Protein AF-A0A6G3PSB2-F1 (afdb_monomer_lite)

Structure (mmCIF, N/CA/C/O backbone):
data_AF-A0A6G3PSB2-F1
#
_entry.id   AF-A0A6G3PSB2-F1
#
loop_
_atom_site.group_PDB
_atom_site.id
_atom_site.type_symbol
_atom_site.label_atom_id
_atom_site.label_alt_id
_atom_site.label_comp_id
_atom_site.label_asym_id
_atom_site.label_entity_id
_atom_site.label_seq_id
_atom_site.pdbx_PDB_ins_code
_atom_site.Cartn_x
_atom_site.Cartn_y
_atom_site.Cartn_z
_atom_site.occupancy
_atom_site.B_iso_or_equiv
_atom_site.auth_seq_id
_atom_site.auth_comp_id
_atom_site.auth_asym_id
_atom_site.auth_atom_id
_atom_site.pdbx_PDB_model_num
ATOM 1 N N . MET A 1 1 ? -12.170 4.586 1.383 1.00 69.06 1 MET A N 1
ATOM 2 C CA . MET A 1 1 ? -11.192 3.580 0.951 1.00 69.06 1 MET A CA 1
ATOM 3 C C . MET A 1 1 ? -10.760 2.797 2.171 1.00 69.06 1 MET A C 1
ATOM 5 O O . MET A 1 1 ? -10.389 3.434 3.155 1.00 69.06 1 MET A O 1
ATOM 9 N N . THR A 1 2 ? -10.886 1.477 2.127 1.00 89.19 2 THR A N 1
ATOM 10 C CA . THR A 1 2 ? -10.560 0.575 3.232 1.00 89.19 2 THR A CA 1
ATOM 11 C C . THR A 1 2 ? -9.087 0.184 3.225 1.00 89.19 2 THR A C 1
ATOM 13 O O . THR A 1 2 ? -8.389 0.342 2.217 1.00 89.19 2 THR A O 1
ATOM 16 N N . ALA A 1 3 ? -8.604 -0.373 4.334 1.00 87.06 3 ALA A N 1
ATOM 17 C CA . ALA A 1 3 ? -7.249 -0.916 4.404 1.00 87.06 3 ALA A CA 1
ATOM 18 C C . ALA A 1 3 ? -6.955 -1.951 3.300 1.00 87.06 3 ALA A C 1
ATOM 20 O O . ALA A 1 3 ? -5.843 -1.989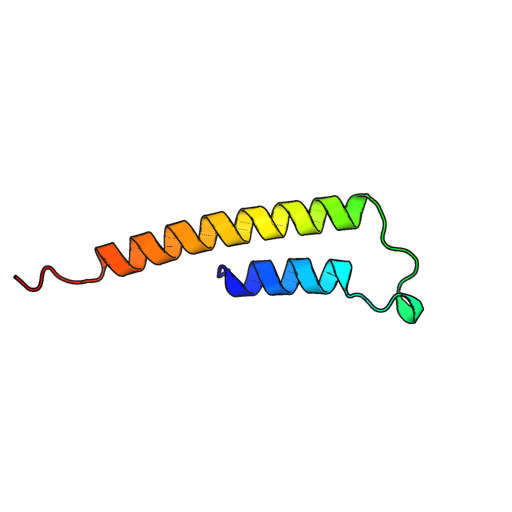 2.778 1.00 87.06 3 ALA A O 1
ATOM 21 N N . ALA A 1 4 ? -7.940 -2.775 2.929 1.00 89.06 4 ALA A N 1
ATOM 22 C CA . ALA A 1 4 ? -7.803 -3.763 1.857 1.00 89.06 4 ALA A CA 1
ATOM 23 C C . ALA A 1 4 ? -7.645 -3.098 0.480 1.00 89.06 4 ALA A C 1
ATOM 25 O O . ALA A 1 4 ? -6.738 -3.445 -0.267 1.00 89.06 4 ALA A O 1
ATOM 26 N N . GLU A 1 5 ? -8.446 -2.072 0.182 1.00 89.75 5 GLU A N 1
ATOM 27 C CA . GLU A 1 5 ? -8.380 -1.363 -1.103 1.00 89.75 5 GLU A CA 1
ATOM 28 C C . GLU A 1 5 ? -7.031 -0.659 -1.319 1.00 89.75 5 GLU A C 1
ATOM 30 O O . GLU A 1 5 ? -6.521 -0.612 -2.441 1.00 89.75 5 GLU A O 1
ATOM 35 N N . TYR A 1 6 ? -6.422 -0.131 -0.252 1.00 86.44 6 TYR A N 1
ATOM 36 C CA . TYR A 1 6 ? -5.081 0.451 -0.323 1.00 86.44 6 TYR A CA 1
ATOM 37 C C . TYR A 1 6 ? -3.984 -0.602 -0.545 1.00 86.44 6 TYR A C 1
ATOM 39 O O . TYR A 1 6 ? -3.052 -0.344 -1.311 1.00 86.44 6 TYR A O 1
ATOM 47 N N . ARG A 1 7 ? -4.097 -1.790 0.071 1.00 84.94 7 ARG A N 1
ATOM 48 C CA . ARG A 1 7 ? -3.159 -2.907 -0.160 1.00 84.94 7 ARG A CA 1
ATOM 49 C C . ARG A 1 7 ? -3.234 -3.402 -1.599 1.00 84.94 7 ARG A C 1
ATOM 51 O O . ARG A 1 7 ? -2.207 -3.425 -2.273 1.00 84.94 7 ARG A O 1
ATOM 58 N N . ASP A 1 8 ? -4.437 -3.667 -2.100 1.00 89.12 8 ASP A N 1
ATOM 59 C CA . ASP A 1 8 ? -4.652 -4.114 -3.480 1.00 89.12 8 ASP A CA 1
ATOM 60 C C . ASP A 1 8 ? -4.091 -3.111 -4.497 1.00 89.12 8 ASP A C 1
ATOM 62 O O . ASP A 1 8 ? -3.518 -3.488 -5.522 1.00 89.12 8 ASP A O 1
ATOM 66 N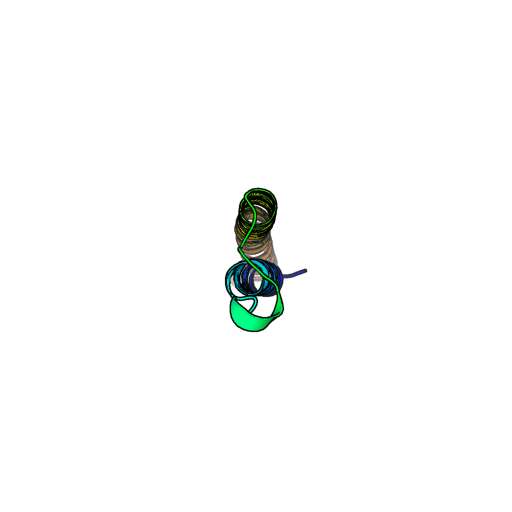 N . ALA A 1 9 ? -4.232 -1.809 -4.228 1.00 85.25 9 ALA A N 1
ATOM 67 C CA . ALA A 1 9 ? -3.670 -0.767 -5.079 1.00 85.25 9 ALA A CA 1
ATOM 68 C C . ALA A 1 9 ? -2.130 -0.768 -5.067 1.00 85.25 9 ALA A C 1
ATOM 70 O O . ALA A 1 9 ? -1.520 -0.634 -6.131 1.00 85.25 9 ALA A O 1
ATO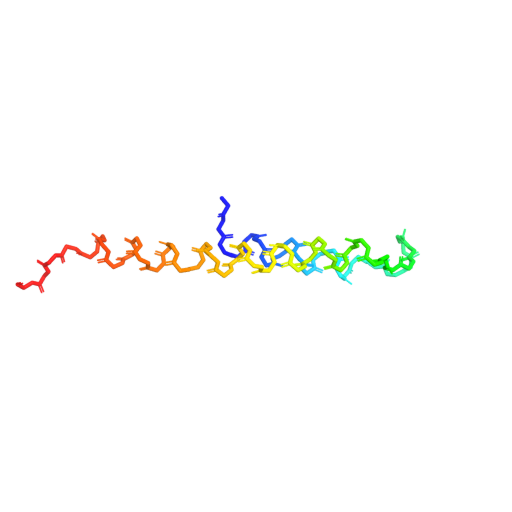M 71 N N . ALA A 1 10 ? -1.503 -0.939 -3.898 1.00 84.50 10 ALA A N 1
ATOM 72 C CA . ALA A 1 10 ? -0.047 -1.029 -3.773 1.00 84.50 10 ALA A CA 1
ATOM 73 C C . ALA A 1 10 ? 0.502 -2.264 -4.504 1.00 84.50 10 ALA A C 1
ATOM 75 O O . ALA A 1 10 ? 1.451 -2.159 -5.284 1.00 84.50 10 ALA A O 1
ATOM 76 N N . GLU A 1 11 ? -0.142 -3.416 -4.316 1.00 86.06 11 GLU A N 1
ATOM 77 C CA . GLU A 1 11 ? 0.229 -4.665 -4.978 1.00 86.06 11 GLU A CA 1
ATOM 78 C C . GLU A 1 11 ? 0.080 -4.549 -6.493 1.00 86.06 11 GLU A C 1
ATOM 80 O O . GLU A 1 11 ? 1.009 -4.881 -7.226 1.00 86.06 11 GLU A O 1
ATOM 85 N N . ARG A 1 12 ? -1.019 -3.982 -7.000 1.00 84.12 12 ARG A N 1
ATOM 86 C CA . ARG A 1 12 ? -1.205 -3.781 -8.448 1.00 84.12 12 ARG A CA 1
ATOM 87 C C . ARG A 1 12 ? -0.108 -2.938 -9.088 1.00 84.12 12 ARG A C 1
ATOM 89 O O . ARG A 1 12 ? 0.248 -3.206 -10.230 1.00 84.12 12 ARG A O 1
ATOM 96 N N . ILE A 1 13 ? 0.432 -1.937 -8.395 1.00 82.56 13 ILE A N 1
ATOM 97 C CA . ILE A 1 13 ? 1.532 -1.116 -8.924 1.00 82.56 13 ILE A CA 1
ATOM 98 C C . ILE A 1 13 ? 2.800 -1.955 -9.106 1.00 82.56 13 ILE A C 1
ATOM 100 O O . ILE A 1 13 ? 3.468 -1.834 -10.130 1.00 82.56 13 ILE A O 1
ATOM 104 N N . LEU A 1 14 ? 3.097 -2.832 -8.148 1.00 77.00 14 LEU A N 1
ATOM 105 C CA . LEU A 1 14 ? 4.289 -3.682 -8.171 1.00 77.00 14 LEU A CA 1
ATOM 106 C C . LEU A 1 14 ? 4.121 -4.933 -9.045 1.00 77.00 14 LEU A C 1
ATOM 108 O O . LEU A 1 14 ? 5.105 -5.471 -9.545 1.00 77.00 14 LEU A O 1
ATOM 112 N N . THR A 1 15 ? 2.880 -5.377 -9.249 1.00 77.00 15 THR A N 1
ATOM 113 C CA . THR A 1 15 ? 2.540 -6.603 -9.991 1.00 77.00 15 THR A CA 1
ATOM 114 C C . THR A 1 15 ? 2.115 -6.320 -11.431 1.00 77.00 15 THR A C 1
ATOM 116 O O . THR A 1 15 ? 1.797 -7.255 -12.163 1.00 77.00 15 THR A O 1
ATOM 119 N N . LYS A 1 16 ? 2.095 -5.048 -11.868 1.00 66.19 16 LYS A N 1
ATOM 120 C CA . LYS A 1 16 ? 1.850 -4.702 -13.274 1.00 66.19 16 LYS A CA 1
ATOM 121 C C . LYS A 1 16 ? 2.837 -5.474 -14.138 1.00 66.19 16 LYS A C 1
ATOM 123 O O . LYS A 1 16 ? 4.043 -5.261 -14.067 1.00 66.19 16 LYS A O 1
ATOM 128 N N . ASP A 1 17 ? 2.276 -6.400 -14.904 1.00 55.00 17 ASP A N 1
ATOM 129 C CA . ASP A 1 17 ? 2.984 -7.386 -15.698 1.00 55.00 17 ASP A CA 1
ATOM 130 C C . ASP A 1 17 ? 4.148 -6.736 -16.462 1.00 55.00 17 ASP A C 1
ATOM 132 O O . ASP A 1 17 ? 3.941 -5.867 -17.321 1.00 55.00 17 ASP A O 1
ATOM 136 N N . ARG A 1 18 ? 5.381 -7.130 -16.100 1.00 54.97 18 ARG A N 1
ATOM 137 C CA . ARG A 1 18 ? 6.644 -6.576 -16.629 1.00 54.97 18 ARG A CA 1
ATOM 138 C C . ARG A 1 18 ? 6.676 -6.583 -18.159 1.00 54.97 18 ARG A C 1
ATOM 140 O O . ARG A 1 18 ? 7.356 -5.750 -18.754 1.00 54.97 18 ARG A O 1
ATOM 147 N N . LEU A 1 19 ? 5.944 -7.510 -18.778 1.00 56.25 19 LEU A N 1
ATOM 148 C CA . LEU A 1 19 ? 5.854 -7.677 -20.227 1.00 56.25 19 LEU A CA 1
ATOM 149 C C . LEU A 1 19 ? 5.000 -6.601 -20.912 1.00 56.25 19 LEU A C 1
ATOM 151 O O . LEU A 1 19 ? 5.276 -6.253 -22.056 1.00 56.25 19 LEU A O 1
ATOM 155 N N . SER A 1 20 ? 4.001 -6.046 -20.222 1.00 61.47 20 SER A N 1
ATOM 156 C CA . SER A 1 20 ? 3.014 -5.137 -20.826 1.00 61.47 20 SER A CA 1
ATOM 157 C C . SER A 1 20 ? 3.255 -3.656 -20.498 1.00 61.47 20 SER A C 1
ATOM 159 O O . SER A 1 20 ? 2.804 -2.789 -21.241 1.00 61.47 20 SER A O 1
ATOM 161 N N . HIS A 1 21 ? 3.930 -3.347 -19.383 1.00 64.06 21 HIS A N 1
ATOM 162 C CA . HIS A 1 21 ? 4.012 -1.975 -18.844 1.00 64.06 21 HIS A CA 1
ATOM 163 C C . HIS A 1 21 ? 5.444 -1.438 -18.658 1.00 64.06 21 HIS A C 1
ATOM 165 O O . HIS A 1 21 ? 5.620 -0.297 -18.228 1.00 64.06 21 HIS A O 1
ATOM 171 N N . GLY A 1 22 ? 6.462 -2.219 -19.034 1.00 64.62 22 GLY A N 1
ATOM 172 C CA . GLY A 1 22 ? 7.867 -1.837 -18.902 1.00 64.62 22 GLY A CA 1
ATOM 173 C C . GLY A 1 22 ? 8.419 -2.000 -17.478 1.00 64.62 22 GLY A C 1
ATOM 174 O O . GLY A 1 22 ? 7.745 -2.531 -16.593 1.00 64.62 22 GLY A O 1
ATOM 175 N N . PRO A 1 23 ? 9.682 -1.602 -17.244 1.00 71.19 23 PRO A N 1
ATOM 176 C CA . PRO A 1 23 ? 10.323 -1.744 -15.941 1.00 71.19 23 PRO A CA 1
ATOM 177 C C . PRO A 1 23 ? 9.667 -0.840 -14.886 1.00 71.19 23 PRO A C 1
ATOM 179 O O . PRO A 1 23 ? 9.384 0.328 -15.150 1.00 71.19 23 PRO A O 1
ATOM 182 N N . ILE A 1 24 ? 9.483 -1.383 -13.677 1.00 73.94 24 ILE A N 1
ATOM 183 C CA . ILE A 1 24 ? 8.988 -0.651 -12.499 1.00 73.94 24 ILE A CA 1
ATOM 184 C C . ILE A 1 24 ? 9.930 0.521 -12.213 1.00 73.94 24 ILE A C 1
ATOM 186 O O . ILE A 1 24 ? 11.144 0.324 -12.075 1.00 73.94 24 ILE A O 1
ATOM 190 N N . ARG A 1 25 ? 9.386 1.736 -12.115 1.00 82.81 25 ARG A N 1
ATOM 191 C CA . ARG A 1 25 ? 10.175 2.946 -11.856 1.00 82.81 25 ARG A CA 1
ATOM 192 C C . ARG A 1 25 ? 10.323 3.192 -10.353 1.00 82.81 25 ARG A C 1
ATOM 194 O O . ARG A 1 25 ? 9.446 2.806 -9.583 1.00 82.81 25 ARG A O 1
ATOM 201 N N . PRO A 1 26 ? 11.363 3.919 -9.907 1.00 84.19 26 PRO A N 1
ATOM 202 C CA . PRO A 1 26 ? 11.471 4.384 -8.517 1.00 84.19 26 PRO A CA 1
ATOM 203 C C . PRO A 1 26 ? 10.212 5.114 -8.010 1.00 84.19 26 PRO A C 1
ATOM 205 O O . PRO A 1 26 ? 9.832 4.987 -6.848 1.00 84.19 26 PRO A O 1
ATOM 208 N N . GLU A 1 27 ? 9.523 5.839 -8.895 1.00 86.81 27 GLU A N 1
ATOM 209 C CA . GLU A 1 27 ? 8.253 6.516 -8.602 1.00 86.81 27 GLU A CA 1
ATOM 210 C C . GLU A 1 27 ? 7.120 5.544 -8.237 1.00 86.81 27 GLU A C 1
ATOM 212 O O . GLU A 1 27 ? 6.276 5.872 -7.402 1.00 86.81 27 GLU A O 1
ATOM 217 N N . ASP A 1 28 ? 7.098 4.355 -8.840 1.00 83.94 28 ASP A N 1
ATOM 218 C CA . ASP A 1 28 ? 6.090 3.326 -8.580 1.00 83.94 28 ASP A CA 1
ATOM 219 C C . ASP A 1 28 ? 6.286 2.713 -7.190 1.00 83.94 28 ASP A C 1
ATOM 221 O O . ASP A 1 28 ? 5.314 2.529 -6.458 1.00 83.94 28 ASP A O 1
ATOM 225 N N . PHE A 1 29 ? 7.540 2.514 -6.769 1.00 84.62 29 PHE A N 1
ATOM 226 C CA . PHE A 1 29 ? 7.856 2.103 -5.398 1.00 84.62 29 PHE A CA 1
ATOM 227 C C . PHE A 1 29 ? 7.387 3.138 -4.376 1.00 84.62 29 PHE A C 1
ATOM 229 O O . PHE A 1 29 ? 6.742 2.775 -3.396 1.00 84.62 29 PHE A O 1
ATOM 236 N N . ARG A 1 30 ? 7.629 4.431 -4.630 1.00 89.50 30 ARG A N 1
ATOM 237 C CA . ARG A 1 30 ? 7.178 5.501 -3.729 1.00 89.50 30 ARG A CA 1
ATOM 238 C C . ARG A 1 30 ? 5.652 5.571 -3.632 1.00 89.50 30 ARG A C 1
ATOM 240 O O . ARG A 1 30 ? 5.114 5.798 -2.553 1.00 89.50 30 ARG A O 1
ATOM 247 N N . LYS A 1 31 ? 4.934 5.353 -4.739 1.00 88.75 31 LYS A N 1
ATOM 248 C CA . LYS A 1 31 ? 3.463 5.272 -4.731 1.00 88.75 31 LYS A CA 1
ATOM 249 C C . LYS A 1 31 ? 2.965 4.051 -3.958 1.00 88.75 31 LYS A C 1
ATOM 251 O O . LYS A 1 31 ? 2.041 4.191 -3.161 1.00 88.75 31 LYS A O 1
ATOM 256 N N . ALA A 1 32 ? 3.575 2.885 -4.167 1.00 87.69 32 ALA A N 1
ATOM 257 C CA . ALA A 1 32 ? 3.233 1.668 -3.435 1.00 87.69 32 ALA A CA 1
ATOM 258 C C . ALA A 1 32 ? 3.490 1.821 -1.926 1.00 87.69 32 ALA A C 1
ATOM 260 O O . ALA A 1 32 ? 2.653 1.419 -1.123 1.00 87.69 32 ALA A O 1
ATOM 261 N N . GLU A 1 33 ? 4.586 2.476 -1.537 1.00 90.94 33 GLU A N 1
ATOM 262 C CA . GLU A 1 33 ? 4.900 2.792 -0.141 1.00 90.94 33 GLU A CA 1
ATOM 263 C C . GLU A 1 33 ? 3.839 3.700 0.497 1.00 90.94 33 GLU A C 1
ATOM 265 O O . GLU A 1 33 ? 3.329 3.388 1.573 1.00 90.94 33 GLU A O 1
ATOM 270 N N . ILE A 1 34 ? 3.449 4.787 -0.178 1.00 92.88 34 ILE A N 1
ATOM 271 C CA . ILE A 1 34 ? 2.396 5.692 0.312 1.00 92.88 34 ILE A CA 1
ATOM 272 C C . ILE A 1 34 ? 1.075 4.933 0.491 1.00 92.88 34 ILE A C 1
ATOM 274 O O . ILE A 1 34 ? 0.409 5.080 1.514 1.00 92.88 34 ILE A O 1
ATOM 278 N N . LEU A 1 35 ? 0.701 4.090 -0.473 1.00 90.88 35 LEU A N 1
ATOM 279 C CA . LEU A 1 35 ? -0.513 3.276 -0.384 1.00 90.88 35 LEU A CA 1
ATOM 280 C C . LEU A 1 35 ? -0.439 2.259 0.763 1.00 90.88 35 LEU A C 1
ATOM 282 O O . LEU A 1 35 ? -1.417 2.095 1.488 1.00 90.88 35 LEU A O 1
ATOM 286 N N . ALA A 1 36 ? 0.716 1.635 0.998 1.00 89.25 36 ALA A N 1
ATOM 287 C CA . ALA A 1 36 ? 0.910 0.735 2.132 1.00 89.25 36 ALA A CA 1
ATOM 288 C C . ALA A 1 36 ? 0.778 1.466 3.481 1.00 89.25 36 ALA A C 1
ATOM 290 O O . ALA A 1 36 ? 0.122 0.963 4.394 1.00 89.25 36 ALA A O 1
ATOM 291 N N . GLN A 1 37 ? 1.334 2.675 3.603 1.00 91.31 37 GLN A N 1
ATOM 292 C CA . GLN A 1 37 ? 1.177 3.502 4.806 1.00 91.31 37 GLN A CA 1
ATOM 293 C C . GLN A 1 37 ? -0.291 3.894 5.029 1.00 91.31 37 GLN A C 1
ATOM 295 O O . GLN A 1 37 ? -0.801 3.759 6.143 1.00 91.31 37 GLN A O 1
ATOM 300 N N . LEU A 1 38 ? -1.004 4.284 3.967 1.00 92.50 38 LEU A N 1
ATOM 301 C CA . LEU A 1 38 ? -2.441 4.568 4.029 1.00 92.50 38 LEU A CA 1
ATOM 302 C C . LEU A 1 38 ? -3.256 3.337 4.441 1.00 92.50 38 LEU A C 1
ATOM 304 O O . LEU A 1 38 ? -4.186 3.469 5.234 1.00 92.50 38 LEU A O 1
ATOM 308 N N . ALA A 1 39 ? -2.885 2.140 3.976 1.00 90.69 39 ALA A N 1
ATOM 309 C CA . ALA A 1 39 ? -3.524 0.897 4.395 1.00 90.69 39 ALA A CA 1
ATOM 310 C C . ALA A 1 39 ? -3.370 0.641 5.900 1.00 90.69 39 ALA A C 1
ATOM 312 O O . ALA A 1 39 ? -4.323 0.219 6.555 1.00 90.69 39 ALA A O 1
ATOM 313 N N . VAL A 1 40 ? -2.185 0.906 6.460 1.00 89.69 40 VAL A N 1
ATOM 314 C CA . VAL A 1 40 ? -1.928 0.778 7.903 1.00 89.69 40 VAL A CA 1
ATOM 315 C C . VAL A 1 40 ? -2.757 1.792 8.690 1.00 89.69 40 VAL A C 1
ATOM 317 O O . VAL A 1 40 ? -3.434 1.412 9.646 1.00 89.69 40 VAL A O 1
ATOM 320 N N . SER A 1 41 ? -2.770 3.061 8.275 1.00 90.75 41 SER A N 1
ATOM 321 C CA . SER A 1 41 ? -3.580 4.095 8.930 1.00 90.75 41 SER A CA 1
ATOM 322 C C . SER A 1 41 ? -5.078 3.784 8.866 1.00 90.75 41 SER A C 1
ATOM 324 O O . SER A 1 41 ? -5.776 3.929 9.872 1.00 90.75 41 SER A O 1
ATOM 326 N N . ALA A 1 42 ? -5.567 3.309 7.717 1.00 88.81 42 ALA A N 1
ATOM 327 C CA . ALA A 1 42 ? -6.953 2.886 7.550 1.00 88.81 42 ALA A CA 1
ATOM 328 C C . ALA A 1 42 ? -7.282 1.689 8.450 1.00 88.81 42 ALA A C 1
ATOM 330 O O . ALA A 1 42 ? -8.293 1.729 9.137 1.00 88.81 42 ALA A O 1
ATOM 331 N N . ALA A 1 43 ? -6.404 0.683 8.540 1.00 88.25 43 ALA A N 1
ATOM 332 C CA . ALA A 1 43 ? -6.617 -0.484 9.398 1.00 88.25 43 ALA A CA 1
ATOM 333 C C . ALA A 1 43 ? -6.710 -0.101 10.882 1.00 88.25 43 ALA A C 1
ATOM 335 O O . ALA A 1 43 ? -7.564 -0.616 11.604 1.00 88.25 43 ALA A O 1
ATOM 336 N N . ILE A 1 44 ? -5.858 0.822 11.340 1.00 88.62 44 ILE A N 1
ATOM 337 C CA . ILE A 1 44 ? -5.910 1.342 12.713 1.00 88.62 44 ILE A CA 1
ATOM 338 C C . ILE A 1 44 ? -7.233 2.079 12.940 1.00 88.62 44 ILE A C 1
ATOM 340 O O . ILE A 1 44 ? -7.929 1.796 13.911 1.00 88.62 44 ILE A O 1
ATOM 344 N N . SER A 1 45 ? -7.611 2.981 12.031 1.00 83.00 45 SER A N 1
ATOM 345 C CA . SER A 1 45 ? -8.849 3.759 12.149 1.00 83.00 45 SER A CA 1
ATOM 346 C C . SER A 1 45 ? -10.107 2.884 12.092 1.00 83.00 45 SER A C 1
ATOM 348 O O . SER A 1 45 ? -11.033 3.094 12.874 1.00 83.00 45 SER A O 1
ATOM 350 N N . GLU A 1 46 ? -10.129 1.874 11.222 1.00 84.25 46 GLU A N 1
ATOM 351 C CA . GLU A 1 46 ? -11.190 0.867 11.139 1.00 84.25 46 GLU A CA 1
ATOM 352 C C . GLU A 1 46 ? -11.280 0.065 12.438 1.00 84.25 46 GLU A C 1
ATOM 354 O O . GLU A 1 46 ? -12.360 -0.033 13.006 1.00 84.25 46 GLU A O 1
ATOM 359 N N . THR A 1 47 ? -10.155 -0.426 12.966 1.00 78.31 47 THR A N 1
ATOM 360 C CA . THR A 1 47 ? -10.124 -1.173 14.237 1.00 78.31 47 THR A CA 1
ATOM 361 C C . THR A 1 47 ? -10.629 -0.326 15.408 1.00 78.31 47 THR A C 1
ATOM 363 O O . THR A 1 47 ? -11.385 -0.824 16.242 1.00 78.31 47 THR A O 1
ATOM 366 N N . THR A 1 48 ? -10.247 0.955 15.469 1.00 74.94 48 THR A N 1
ATOM 367 C CA . THR A 1 48 ? -10.757 1.899 16.475 1.00 74.94 48 THR A CA 1
ATOM 368 C C . THR A 1 48 ? -12.265 2.091 16.333 1.00 74.94 48 THR A C 1
ATOM 370 O O . T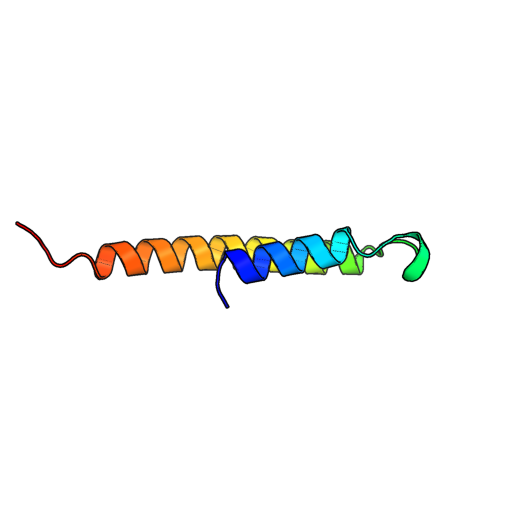HR A 1 48 ? -12.987 1.971 17.317 1.00 74.94 48 THR A O 1
ATOM 373 N N . ARG A 1 49 ? -12.768 2.286 15.108 1.00 65.81 49 ARG A N 1
ATOM 374 C CA . ARG A 1 49 ? -14.208 2.427 14.855 1.00 65.81 49 ARG A CA 1
ATOM 375 C C . ARG A 1 49 ? -14.995 1.177 15.252 1.00 65.81 49 ARG A C 1
ATOM 377 O O . ARG A 1 49 ? -16.084 1.306 15.801 1.00 65.81 49 ARG A O 1
ATOM 384 N 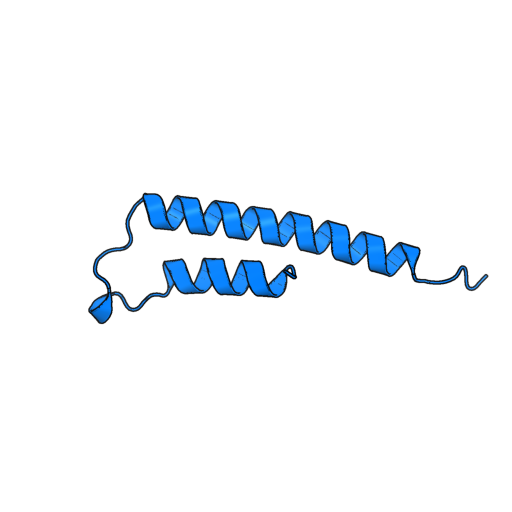N . THR A 1 50 ? -14.462 -0.015 14.994 1.00 64.69 50 THR A N 1
ATOM 385 C CA . THR A 1 50 ? -15.098 -1.282 15.387 1.00 64.69 50 THR A CA 1
ATOM 386 C C . THR A 1 50 ? -15.175 -1.422 16.909 1.00 64.69 50 THR A C 1
ATOM 388 O O . THR A 1 50 ? -16.192 -1.875 17.418 1.00 64.69 50 THR A O 1
ATOM 391 N N . ARG A 1 51 ? -14.153 -0.965 17.649 1.00 61.06 51 ARG A N 1
ATOM 392 C CA . ARG A 1 51 ? -14.177 -0.941 19.124 1.00 61.06 51 ARG A CA 1
ATOM 393 C C . ARG A 1 51 ? -15.152 0.085 19.696 1.00 61.06 51 ARG A C 1
ATOM 395 O O . ARG A 1 51 ? -15.830 -0.219 20.666 1.00 61.06 51 ARG A O 1
ATOM 402 N N . ASP A 1 52 ? -15.257 1.265 19.089 1.00 58.41 52 ASP A N 1
ATOM 403 C CA . ASP A 1 52 ? -16.196 2.30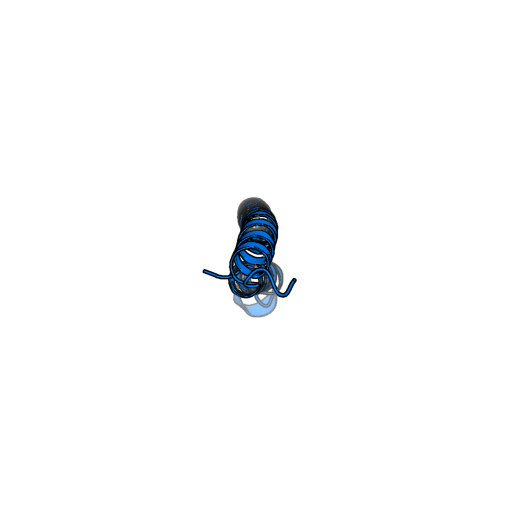9 19.537 1.00 58.41 52 ASP A CA 1
ATOM 404 C C . ASP A 1 52 ? -17.660 1.995 19.173 1.00 58.41 52 ASP A C 1
ATOM 406 O O . ASP A 1 52 ? -18.584 2.615 19.698 1.00 58.41 52 ASP A O 1
ATOM 410 N N . THR A 1 53 ? -17.884 1.047 18.257 1.00 57.09 53 THR A N 1
ATOM 411 C CA . THR A 1 53 ? -19.221 0.577 17.858 1.00 57.09 53 THR A CA 1
ATOM 412 C C . THR A 1 53 ? -19.629 -0.739 18.512 1.00 57.09 53 THR A C 1
ATOM 414 O O . THR A 1 53 ? -20.783 -1.139 18.357 1.00 57.09 53 THR A O 1
ATOM 417 N N . GLU A 1 54 ? -18.752 -1.378 19.294 1.00 53.84 54 GLU A N 1
ATOM 418 C CA . GLU A 1 54 ? -19.187 -2.324 20.319 1.00 53.84 54 GLU A CA 1
ATOM 419 C C . GLU A 1 54 ? -19.961 -1.504 21.364 1.00 53.84 54 GLU A C 1
ATOM 421 O O . GLU A 1 54 ? -19.354 -0.701 22.078 1.00 53.84 54 GLU A O 1
ATOM 426 N N . PRO A 1 55 ? -21.303 -1.623 21.461 1.00 49.56 55 PRO A N 1
ATOM 427 C CA . PRO A 1 55 ? -21.983 -1.014 22.586 1.00 49.56 55 PRO A CA 1
ATOM 428 C C . PRO A 1 55 ? -21.390 -1.675 23.821 1.00 49.56 55 PRO A C 1
ATOM 430 O O . PRO A 1 55 ? -21.149 -2.883 23.803 1.00 49.56 55 PRO A O 1
ATOM 433 N N . ALA A 1 56 ? -21.159 -0.892 24.870 1.00 54.53 56 ALA A N 1
ATOM 434 C CA . ALA A 1 56 ? -20.866 -1.394 26.198 1.00 54.53 56 ALA A CA 1
ATOM 435 C C . ALA A 1 56 ? -21.867 -2.511 26.552 1.00 54.53 56 ALA A C 1
ATOM 437 O O . ALA A 1 56 ? -22.961 -2.264 27.051 1.00 54.53 56 ALA A O 1
ATOM 438 N N . GLN A 1 57 ? -21.520 -3.758 26.237 1.00 55.59 57 GLN A N 1
ATOM 439 C CA . GLN A 1 57 ? -22.188 -4.943 26.736 1.00 55.59 57 GLN A CA 1
ATOM 440 C C . GLN A 1 57 ? -21.447 -5.331 28.003 1.00 55.59 57 GLN A C 1
ATOM 442 O O . GLN A 1 57 ? -20.737 -6.337 28.030 1.00 55.59 57 GLN A O 1
ATOM 447 N N . ARG A 1 58 ? -21.575 -4.469 29.015 1.00 48.53 58 ARG A N 1
ATOM 448 C CA . ARG A 1 58 ? -21.654 -4.774 30.450 1.00 48.53 58 ARG A CA 1
ATOM 449 C C . ARG A 1 58 ? -21.601 -3.499 31.272 1.00 48.53 58 ARG A C 1
ATOM 451 O O . ARG A 1 58 ? -20.722 -2.656 30.998 1.00 48.53 58 ARG A O 1
#

Sequence (58 aa):
MTAAEYRDAAERILTKDRLSHGPIRPEDFRKAEILAQLAVSAAISETTRTRDTEPAQR

Secondary structure (DSSP, 8-state):
--HHHHHHHHHHHHHS-HHHH-SPPHHHHHHHHHHHHHHHHHHHHHHHHHHHTS----

pLDDT: mean 77.44, std 13.53, range [48.53, 92.88]

Radius of gyration: 16.09 Å; chains: 1; bounding box: 34×14×51 Å

Foldseek 3Di:
DALVVLQVVLVCLVPVPCVPPPDRDPVSNVSSVVSNVVSVVRVVVVVVVVVVPPPPPD